Protein AF-A0ABD0QMN8-F1 (afdb_monomer)

Secondary structure (DSSP, 8-state):
---HHHHHHHHHHHHHS-----EE--GGG---HHHHHHHHHHHTTSSS---EE-

Nearest PDB structures (foldseek):
  7cpn-assembly2_D  TM=4.434E-01  e=2.716E+00  Thermobifida fusca YX

Mean predicted aligned error: 4.12 Å

Solvent-accessible surface area (backbone atoms only — not comparable to full-atom values): 3160 Å² total; per-residue (Å²): 113,41,50,54,68,53,30,49,54,50,38,48,53,46,68,76,47,79,73,84,58,38,67,48,82,40,68,94,30,59,57,44,72,66,19,52,50,53,31,52,60,52,45,72,73,43,100,56,69,62,76,44,80,73

Radius of gyration: 10.14 Å; Cα contacts (8 Å, |Δi|>4): 69; chains: 1; bounding box: 24×19×25 Å

Sequence (54 aa):
MVRDEGCFYLASALSSNPSHLRELDLSYNHPQHSGVQLLSQRLNNTNYKLETLT

Organism: Cirrhinus mrigala (NCBI:txid683832)

Structure (mmCIF, N/CA/C/O backbone):
data_AF-A0ABD0QMN8-F1
#
_entry.id   AF-A0ABD0QMN8-F1
#
loop_
_atom_site.group_PDB
_atom_site.id
_atom_site.type_symbol
_atom_site.label_atom_id
_atom_site.label_alt_id
_atom_site.label_comp_id
_atom_site.label_asym_id
_atom_site.label_entity_id
_atom_site.label_seq_id
_atom_site.pdbx_PDB_ins_code
_atom_site.Cartn_x
_atom_site.Cartn_y
_atom_site.Cartn_z
_atom_site.occupancy
_atom_site.B_iso_or_equiv
_atom_site.auth_seq_id
_atom_site.auth_comp_id
_atom_site.auth_asym_id
_atom_site.auth_atom_id
_atom_site.pdbx_PDB_model_num
ATOM 1 N N . MET A 1 1 ? 3.303 -0.563 -15.720 1.00 68.38 1 MET A N 1
ATOM 2 C CA . MET A 1 1 ? 4.247 -0.562 -14.585 1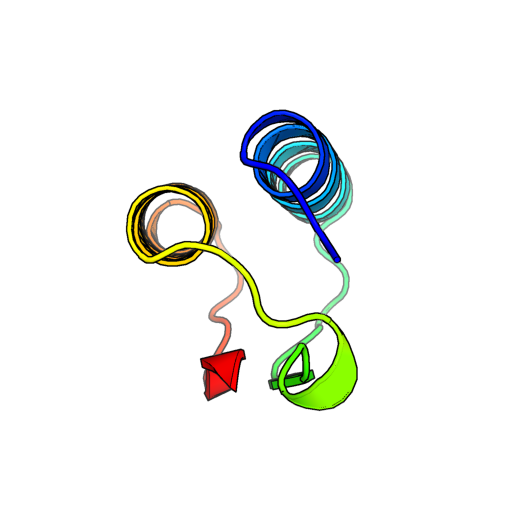.00 68.38 1 MET A CA 1
ATOM 3 C C . MET A 1 1 ? 3.961 0.657 -13.736 1.00 68.38 1 MET A C 1
ATOM 5 O O . MET A 1 1 ? 4.094 1.770 -14.237 1.00 68.38 1 MET A O 1
ATOM 9 N N . VAL A 1 2 ? 3.537 0.456 -12.494 1.00 77.81 2 VAL A N 1
ATOM 10 C CA . VAL A 1 2 ? 3.369 1.552 -11.535 1.00 77.81 2 VAL A CA 1
ATOM 11 C C . VAL A 1 2 ? 4.741 1.905 -10.960 1.00 77.81 2 VAL A C 1
ATOM 13 O O . VAL A 1 2 ? 5.453 1.043 -10.450 1.00 77.81 2 VAL A O 1
ATOM 16 N N . ARG A 1 3 ? 5.129 3.175 -11.097 1.00 86.19 3 ARG A N 1
ATOM 17 C CA . ARG A 1 3 ? 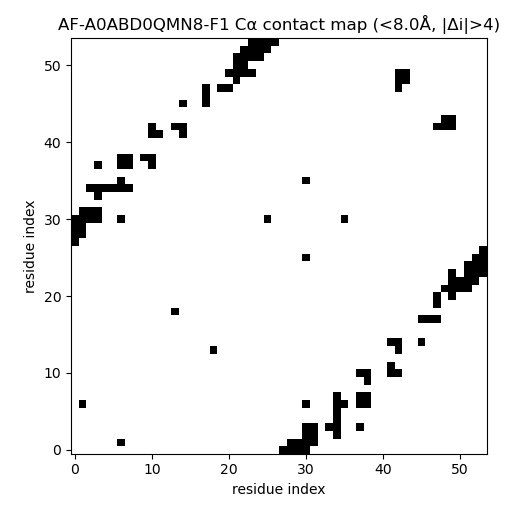6.314 3.755 -10.446 1.00 86.19 3 ARG A CA 1
ATOM 18 C C . ARG A 1 3 ? 5.934 4.289 -9.067 1.00 86.19 3 ARG A C 1
ATOM 20 O O . ARG A 1 3 ? 4.749 4.449 -8.777 1.00 86.19 3 ARG A O 1
ATOM 27 N N . ASP A 1 4 ? 6.927 4.627 -8.257 1.00 86.50 4 ASP A N 1
ATOM 28 C CA . ASP A 1 4 ? 6.736 5.120 -6.886 1.00 86.50 4 ASP A CA 1
ATOM 29 C C . ASP A 1 4 ? 5.777 6.317 -6.800 1.00 86.50 4 ASP A C 1
ATOM 31 O O . ASP A 1 4 ? 4.946 6.383 -5.896 1.00 86.50 4 ASP A O 1
ATOM 35 N N . GLU A 1 5 ? 5.807 7.208 -7.794 1.00 90.94 5 GLU A N 1
ATOM 36 C CA . GLU A 1 5 ? 4.869 8.331 -7.928 1.00 90.94 5 GLU A CA 1
ATOM 37 C C . GLU A 1 5 ? 3.411 7.855 -8.036 1.00 90.94 5 GLU A C 1
ATOM 39 O O . GLU A 1 5 ? 2.517 8.409 -7.401 1.00 90.94 5 GLU A O 1
ATOM 44 N N . GLY A 1 6 ? 3.159 6.784 -8.792 1.00 91.38 6 GLY A N 1
ATOM 45 C CA . GLY A 1 6 ? 1.829 6.190 -8.913 1.00 91.38 6 GLY A CA 1
ATOM 46 C C . GLY A 1 6 ? 1.344 5.587 -7.593 1.00 91.38 6 GLY A C 1
ATOM 47 O O . GLY A 1 6 ? 0.195 5.804 -7.209 1.00 91.38 6 GLY A O 1
ATOM 48 N N . CYS A 1 7 ? 2.226 4.905 -6.856 1.00 91.50 7 CYS A N 1
ATOM 49 C CA . CYS A 1 7 ? 1.921 4.417 -5.508 1.00 91.50 7 CYS A CA 1
ATOM 50 C C . CYS A 1 7 ? 1.633 5.568 -4.533 1.00 91.50 7 CYS A C 1
ATOM 52 O O . CYS A 1 7 ? 0.732 5.453 -3.703 1.00 91.50 7 CYS A O 1
ATOM 54 N N . PHE A 1 8 ? 2.347 6.691 -4.657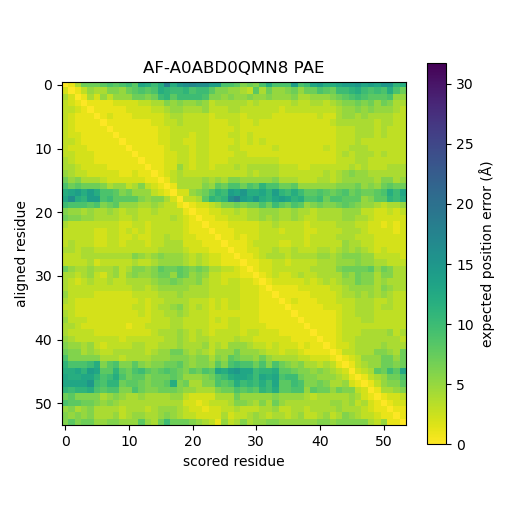 1.00 90.56 8 PHE A N 1
ATOM 55 C CA . PHE A 1 8 ? 2.090 7.893 -3.865 1.00 90.56 8 PHE A CA 1
ATOM 56 C C . PHE A 1 8 ? 0.691 8.462 -4.121 1.00 90.56 8 PHE A C 1
ATOM 58 O O . PHE A 1 8 ? -0.054 8.702 -3.167 1.00 90.56 8 PHE A O 1
ATOM 65 N N . TYR A 1 9 ? 0.298 8.621 -5.387 1.00 91.75 9 TYR A N 1
ATOM 66 C CA . TYR A 1 9 ? -1.038 9.114 -5.727 1.00 91.75 9 TYR A CA 1
ATOM 67 C C . TYR A 1 9 ? -2.147 8.151 -5.287 1.00 91.75 9 TYR A C 1
ATOM 69 O O . TYR A 1 9 ? -3.147 8.606 -4.733 1.00 91.75 9 TYR A O 1
ATOM 77 N N . LEU A 1 10 ? -1.956 6.837 -5.452 1.00 90.44 10 LEU A N 1
ATOM 78 C CA . LEU A 1 10 ? -2.885 5.815 -4.954 1.00 90.44 10 LEU A CA 1
ATOM 79 C C . LEU A 1 10 ? -3.069 5.912 -3.435 1.00 90.44 10 LEU A C 1
ATOM 81 O O . LEU A 1 10 ? -4.198 6.007 -2.956 1.00 90.44 10 LEU A O 1
ATOM 85 N N . ALA A 1 11 ? -1.970 5.955 -2.679 1.00 87.50 11 ALA A N 1
ATOM 86 C CA . ALA A 1 11 ? -2.011 6.086 -1.227 1.00 87.50 11 ALA A CA 1
ATOM 87 C C . ALA A 1 11 ? -2.726 7.371 -0.781 1.00 87.50 11 ALA A C 1
ATOM 89 O O . ALA A 1 11 ? -3.515 7.346 0.166 1.00 87.50 11 ALA A O 1
ATOM 90 N N . SER A 1 12 ? -2.465 8.491 -1.465 1.00 88.19 12 SER A N 1
ATOM 91 C CA . SER A 1 12 ? -3.113 9.772 -1.176 1.00 88.19 12 SER A CA 1
ATOM 92 C C . SER A 1 12 ? -4.614 9.714 -1.450 1.00 88.19 12 SER A C 1
ATOM 94 O O . SER A 1 12 ? -5.394 10.140 -0.603 1.00 88.19 12 SER A O 1
ATOM 96 N N . ALA A 1 13 ? -5.029 9.158 -2.591 1.00 88.19 13 ALA A N 1
ATOM 97 C CA . ALA A 1 13 ? -6.439 9.041 -2.958 1.00 88.19 13 ALA A CA 1
ATOM 98 C C . ALA A 1 13 ? -7.218 8.179 -1.955 1.00 88.19 13 ALA A C 1
ATOM 100 O O . ALA A 1 13 ? -8.284 8.583 -1.490 1.00 88.19 13 ALA A O 1
ATOM 101 N N . LEU A 1 14 ? -6.648 7.034 -1.570 1.00 85.25 14 LEU A N 1
ATOM 102 C CA . LEU A 1 14 ? -7.229 6.154 -0.560 1.00 85.25 14 LEU A CA 1
ATOM 103 C C . LEU A 1 14 ? -7.318 6.867 0.798 1.00 85.25 14 LEU A C 1
ATOM 105 O O . LEU A 1 14 ? -8.334 6.790 1.486 1.00 85.25 14 LEU A O 1
ATOM 109 N N . SER A 1 15 ? -6.273 7.590 1.205 1.00 81.44 15 SER A N 1
ATOM 110 C CA . SER A 1 15 ? -6.249 8.295 2.497 1.00 81.44 15 SER A CA 1
ATOM 111 C C . SER A 1 15 ? -7.255 9.449 2.566 1.00 81.44 15 SER A C 1
ATOM 113 O O . SER A 1 15 ? -7.855 9.677 3.614 1.00 81.44 15 SER A O 1
ATOM 115 N N . SER A 1 16 ? -7.446 10.181 1.463 1.00 84.06 16 SER A N 1
ATOM 116 C CA . 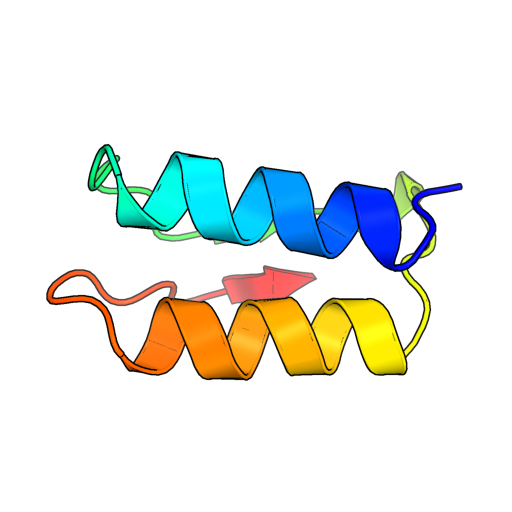SER A 1 16 ? -8.371 11.319 1.381 1.00 84.06 16 SER A CA 1
ATOM 117 C C . SER A 1 16 ? -9.840 10.910 1.293 1.00 84.06 16 SER A C 1
ATOM 119 O O . SER A 1 16 ? -10.700 11.686 1.703 1.00 84.06 16 SER A O 1
ATOM 121 N N . ASN A 1 17 ? -10.137 9.719 0.769 1.00 79.31 17 ASN A N 1
ATOM 122 C CA . ASN A 1 17 ? -11.489 9.178 0.719 1.00 79.31 17 ASN A CA 1
ATOM 123 C C . ASN A 1 17 ? -11.489 7.719 1.202 1.00 79.31 17 ASN A C 1
ATOM 125 O O . ASN A 1 17 ? -11.261 6.817 0.391 1.00 79.31 17 ASN A O 1
ATOM 129 N N . PRO A 1 18 ? -11.714 7.476 2.506 1.00 72.44 18 PRO A N 1
ATOM 130 C CA . PRO A 1 18 ? -11.705 6.132 3.067 1.00 72.44 18 PRO A CA 1
ATOM 131 C C . PRO A 1 18 ? -12.772 5.263 2.387 1.00 72.44 18 PRO A C 1
ATOM 133 O O . PRO A 1 18 ? -13.964 5.392 2.648 1.00 72.44 18 PRO A O 1
ATOM 136 N N . SER A 1 19 ? -12.339 4.379 1.487 1.00 70.62 19 SER A N 1
ATOM 137 C CA . SER A 1 19 ? -13.200 3.757 0.471 1.00 70.62 19 SER A CA 1
ATOM 138 C C . SER A 1 19 ? -13.859 2.440 0.899 1.00 70.62 19 SER A C 1
ATOM 140 O O . SER A 1 19 ? -14.373 1.713 0.055 1.00 70.62 19 SER A O 1
ATOM 142 N N . HIS A 1 20 ? -13.821 2.085 2.189 1.00 78.94 20 HIS A N 1
ATOM 143 C CA . HIS A 1 20 ? -14.117 0.731 2.698 1.00 78.94 20 HIS A CA 1
ATOM 144 C C . HIS A 1 20 ? -13.335 -0.400 1.994 1.00 78.94 20 HIS A C 1
ATOM 146 O O . HIS A 1 20 ? -13.606 -1.576 2.237 1.00 78.94 20 HIS A O 1
ATOM 152 N N . LEU A 1 21 ? -12.361 -0.062 1.143 1.00 84.88 21 LEU A N 1
ATOM 153 C CA . LEU A 1 21 ? -11.575 -1.008 0.372 1.00 84.88 21 LEU A CA 1
ATOM 154 C C . LEU A 1 21 ? -10.758 -1.874 1.328 1.00 84.88 21 LEU A C 1
ATOM 156 O O . LEU A 1 21 ? -9.998 -1.362 2.152 1.00 84.88 21 LEU A O 1
ATOM 160 N N . ARG A 1 22 ? -10.941 -3.190 1.214 1.00 84.69 22 ARG A N 1
ATOM 161 C CA . ARG A 1 22 ? -10.232 -4.189 2.027 1.00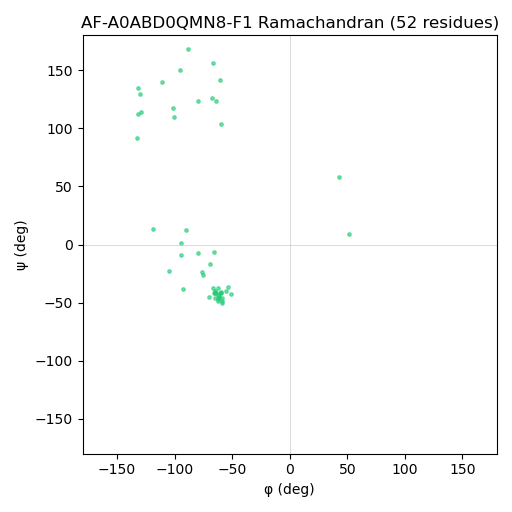 84.69 22 ARG A CA 1
ATOM 162 C C . ARG A 1 22 ? -9.143 -4.901 1.235 1.00 84.69 22 ARG A C 1
ATOM 164 O O . ARG A 1 22 ? -8.182 -5.366 1.834 1.00 84.69 22 ARG A O 1
ATOM 171 N N . GLU A 1 23 ? -9.255 -4.924 -0.089 1.00 88.88 23 GLU A N 1
ATOM 172 C CA . GLU A 1 23 ? -8.296 -5.579 -0.974 1.00 88.88 23 GLU A CA 1
ATOM 173 C C . GLU A 1 23 ? -7.890 -4.649 -2.115 1.00 88.88 23 GLU A C 1
ATOM 175 O O . GLU A 1 23 ? -8.735 -3.992 -2.725 1.00 88.88 23 GLU A O 1
ATOM 180 N N . LEU A 1 24 ? -6.589 -4.593 -2.391 1.00 88.50 24 LEU A N 1
ATOM 181 C CA . LEU A 1 24 ? -6.013 -3.870 -3.519 1.00 88.50 24 LEU A CA 1
ATOM 182 C C . LEU A 1 24 ? -5.033 -4.791 -4.247 1.00 88.50 24 LEU A C 1
ATOM 184 O O . LEU A 1 24 ? -3.982 -5.120 -3.704 1.00 88.50 24 LEU A O 1
ATOM 188 N N . ASP A 1 25 ? -5.373 -5.173 -5.477 1.00 89.62 25 ASP A N 1
ATOM 189 C CA . ASP A 1 25 ? -4.525 -6.013 -6.324 1.00 89.62 25 ASP A CA 1
ATOM 190 C C . ASP A 1 25 ? -3.790 -5.173 -7.379 1.00 89.62 25 ASP A C 1
ATOM 192 O O . ASP A 1 25 ? -4.389 -4.522 -8.239 1.00 89.62 25 ASP A O 1
ATOM 196 N N . LEU A 1 26 ? -2.465 -5.184 -7.296 1.00 90.56 26 LEU A N 1
ATOM 197 C CA . LEU A 1 26 ? -1.513 -4.533 -8.186 1.00 90.56 26 LEU A CA 1
ATOM 198 C C . LEU A 1 26 ? -0.577 -5.546 -8.864 1.00 90.56 26 LEU A C 1
ATOM 200 O O . LEU A 1 26 ? 0.391 -5.123 -9.501 1.00 90.56 26 LEU A O 1
ATOM 204 N N . SER A 1 27 ? -0.867 -6.846 -8.805 1.00 87.69 27 SER A N 1
ATOM 205 C CA . SER A 1 27 ? -0.023 -7.917 -9.354 1.00 87.69 27 SER A CA 1
ATOM 206 C C . SER A 1 27 ? 0.382 -7.682 -10.819 1.00 87.69 27 SER A C 1
ATOM 208 O O . SER A 1 27 ? 1.557 -7.784 -11.169 1.00 87.69 27 SER A O 1
ATOM 210 N N . TYR A 1 28 ? -0.549 -7.234 -11.667 1.00 89.19 28 TYR A N 1
ATOM 211 C CA . TYR A 1 28 ? -0.295 -6.907 -13.083 1.00 89.19 28 TYR A CA 1
ATOM 212 C C . TYR A 1 28 ? 0.357 -5.538 -13.322 1.00 89.19 28 TYR A C 1
ATOM 214 O O . TYR A 1 28 ? 0.729 -5.194 -14.447 1.00 89.19 28 TYR A O 1
ATOM 222 N N . ASN A 1 29 ? 0.496 -4.725 -12.277 1.00 89.19 29 ASN A N 1
ATOM 223 C CA . ASN A 1 29 ? 1.121 -3.411 -12.350 1.00 89.19 29 ASN A CA 1
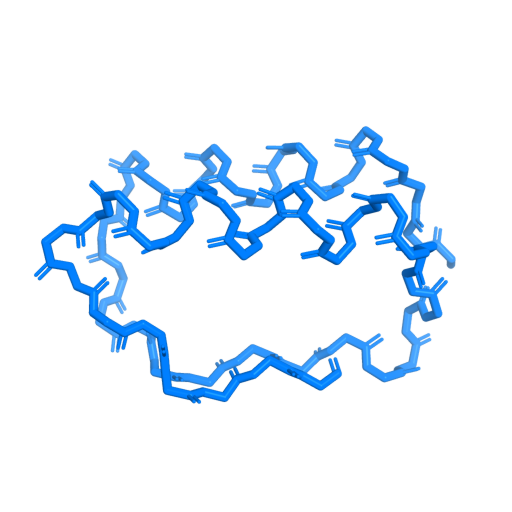ATOM 224 C C . ASN A 1 29 ? 2.609 -3.434 -11.988 1.00 89.19 29 ASN A C 1
ATOM 226 O O . ASN A 1 29 ? 3.282 -2.424 -12.223 1.00 89.19 29 ASN A O 1
ATOM 230 N N . HIS A 1 30 ? 3.115 -4.568 -11.486 1.00 86.06 30 HIS A N 1
ATOM 231 C CA . HIS A 1 30 ? 4.497 -4.773 -11.044 1.00 86.06 30 HIS A CA 1
ATOM 232 C C . HIS A 1 30 ? 5.030 -3.576 -10.233 1.00 86.06 30 HIS A C 1
ATOM 234 O O . HIS A 1 30 ? 5.999 -2.933 -10.660 1.00 86.06 30 HIS A O 1
ATOM 240 N N . PRO A 1 31 ? 4.365 -3.204 -9.120 1.00 87.44 31 PRO A N 1
ATOM 241 C CA . PRO A 1 31 ? 4.835 -2.109 -8.288 1.00 87.44 31 PRO A CA 1
ATOM 242 C C . PRO A 1 31 ? 6.230 -2.437 -7.753 1.00 87.44 31 PRO A C 1
ATOM 244 O O . PRO A 1 31 ? 6.539 -3.576 -7.399 1.00 87.44 31 PRO A O 1
ATOM 247 N N . GLN A 1 32 ? 7.089 -1.425 -7.691 1.00 88.81 32 GLN A N 1
ATOM 248 C CA . GLN A 1 32 ? 8.394 -1.584 -7.061 1.00 88.81 32 GLN A CA 1
ATOM 249 C C . GLN A 1 32 ? 8.226 -1.820 -5.558 1.00 88.81 32 GLN A C 1
ATOM 251 O O . GLN A 1 32 ? 7.235 -1.403 -4.953 1.00 88.81 32 GLN A O 1
ATOM 256 N N . HIS A 1 33 ? 9.223 -2.454 -4.941 1.00 88.69 33 HIS A N 1
ATOM 257 C CA . HIS A 1 33 ? 9.214 -2.716 -3.502 1.00 88.69 33 HIS A CA 1
ATOM 258 C C . HIS A 1 33 ? 9.016 -1.431 -2.675 1.00 88.69 33 HIS A C 1
ATOM 260 O O . HIS A 1 33 ? 8.233 -1.423 -1.726 1.00 88.69 33 HIS A O 1
ATOM 266 N N . SER A 1 34 ? 9.651 -0.328 -3.086 1.00 90.75 34 SER A N 1
ATOM 267 C CA . SER A 1 34 ? 9.473 1.010 -2.506 1.00 90.75 34 SER A CA 1
ATOM 268 C C . SER A 1 34 ? 8.022 1.490 -2.587 1.00 90.75 34 SER A C 1
ATOM 270 O O . SER A 1 34 ? 7.460 1.942 -1.589 1.00 90.75 34 S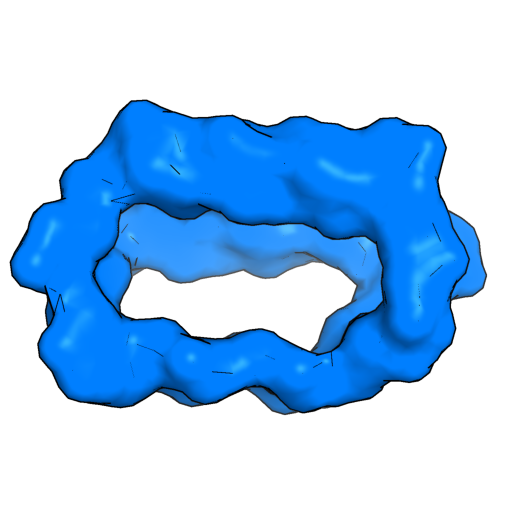ER A O 1
ATOM 272 N N . GLY A 1 35 ? 7.379 1.333 -3.744 1.00 89.75 35 GLY A N 1
ATOM 273 C CA . GLY A 1 35 ? 5.966 1.650 -3.937 1.00 89.75 35 GLY A CA 1
ATOM 274 C C . GLY A 1 35 ? 5.021 0.837 -3.039 1.00 89.75 35 GLY A C 1
ATOM 275 O O . GLY A 1 35 ? 4.091 1.403 -2.462 1.00 89.75 35 GLY A O 1
ATOM 276 N N . VAL A 1 36 ? 5.269 -0.467 -2.874 1.00 88.75 36 VAL A N 1
ATOM 277 C CA . VAL A 1 36 ? 4.492 -1.342 -1.967 1.00 88.75 36 VAL A CA 1
ATOM 278 C C . VAL A 1 36 ? 4.677 -0.928 -0.504 1.00 88.75 36 VAL A C 1
ATOM 280 O O . VAL A 1 36 ? 3.708 -0.863 0.259 1.00 88.75 36 VAL A O 1
ATOM 283 N N . GLN A 1 37 ? 5.907 -0.593 -0.107 1.00 90.25 37 GLN A N 1
ATOM 284 C CA . GLN A 1 37 ? 6.211 -0.116 1.241 1.00 90.25 37 GLN A CA 1
ATOM 285 C C . GLN A 1 37 ? 5.518 1.221 1.537 1.00 90.25 37 GLN A C 1
ATOM 287 O O . GLN A 1 37 ? 4.946 1.388 2.617 1.00 90.25 37 GLN A O 1
ATOM 292 N N . LEU A 1 38 ? 5.505 2.143 0.568 1.00 90.00 38 LEU A N 1
ATOM 293 C CA . LEU A 1 38 ? 4.822 3.431 0.681 1.00 90.00 38 LEU A CA 1
ATOM 294 C C . LEU A 1 38 ? 3.311 3.253 0.869 1.00 90.00 38 LEU A C 1
ATOM 296 O O . LEU A 1 38 ? 2.732 3.869 1.768 1.00 90.00 38 LEU A O 1
ATOM 300 N N . LEU A 1 39 ? 2.682 2.390 0.062 1.00 88.88 39 LEU A N 1
ATOM 301 C CA . LEU A 1 39 ? 1.261 2.052 0.196 1.00 88.88 39 LEU A CA 1
ATOM 302 C C . LEU A 1 39 ? 0.969 1.464 1.582 1.00 88.88 39 LEU A C 1
ATOM 304 O O . LEU A 1 39 ? 0.085 1.951 2.281 1.00 88.88 39 LEU A O 1
ATOM 308 N N . SER A 1 40 ? 1.765 0.490 2.022 1.00 86.38 40 SER A N 1
ATOM 309 C CA . SER A 1 40 ? 1.578 -0.181 3.316 1.00 86.38 40 SER A CA 1
ATOM 310 C C . SER A 1 40 ? 1.697 0.784 4.502 1.00 86.38 40 SER A C 1
ATOM 312 O O . SER A 1 40 ? 0.856 0.780 5.396 1.00 86.38 40 SER A O 1
ATOM 314 N N . GLN A 1 41 ? 2.710 1.658 4.513 1.00 86.56 41 GLN A N 1
ATOM 315 C CA . GLN A 1 41 ? 2.894 2.643 5.588 1.00 86.56 41 GLN A CA 1
ATOM 316 C C . GLN A 1 41 ? 1.764 3.676 5.649 1.00 86.56 41 GLN A C 1
ATOM 318 O O . GLN A 1 41 ? 1.343 4.073 6.736 1.00 86.56 41 GLN A O 1
ATOM 323 N N . ARG A 1 42 ? 1.285 4.140 4.490 1.00 83.19 42 ARG A N 1
ATOM 324 C CA . ARG A 1 42 ? 0.200 5.126 4.414 1.00 83.19 42 ARG A CA 1
ATOM 325 C C . ARG A 1 42 ? -1.133 4.524 4.84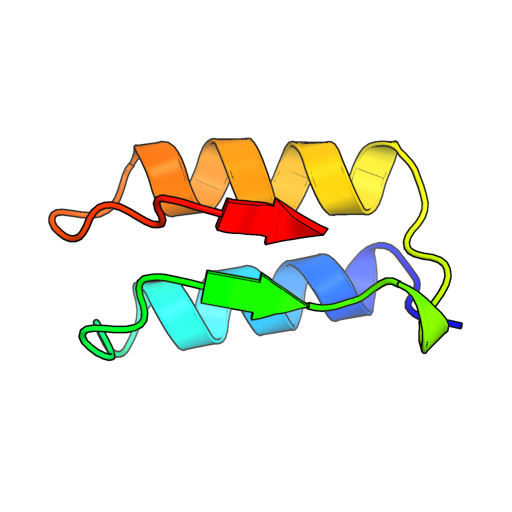9 1.00 83.19 42 ARG A C 1
ATOM 327 O O . ARG A 1 42 ? -1.827 5.142 5.648 1.00 83.19 42 ARG A O 1
ATOM 334 N N . LEU A 1 43 ? -1.447 3.318 4.381 1.00 80.12 43 LEU A N 1
ATOM 335 C CA . LEU A 1 43 ? -2.713 2.637 4.670 1.00 80.12 43 LEU A CA 1
ATOM 336 C C . LEU A 1 43 ? -2.770 2.045 6.087 1.00 80.12 43 LEU A C 1
ATOM 338 O O . LEU A 1 43 ? -3.845 1.930 6.662 1.00 80.12 43 LEU A O 1
ATOM 342 N N . ASN A 1 44 ? -1.630 1.749 6.716 1.00 76.12 44 ASN A N 1
ATOM 343 C CA . ASN A 1 44 ? -1.605 1.388 8.139 1.00 76.12 44 ASN A CA 1
ATOM 344 C C . ASN A 1 44 ? -1.929 2.568 9.072 1.00 76.12 44 ASN A C 1
ATOM 346 O O . ASN A 1 44 ? -2.244 2.350 10.238 1.00 76.12 44 ASN A O 1
ATOM 350 N N . ASN A 1 45 ? -1.853 3.808 8.577 1.00 72.75 45 ASN A N 1
ATOM 351 C CA . ASN A 1 45 ? -2.172 5.016 9.342 1.00 72.75 45 ASN A CA 1
ATOM 352 C C . ASN A 1 45 ? -3.621 5.492 9.152 1.00 72.75 45 ASN A C 1
ATOM 354 O O . ASN A 1 45 ? -4.004 6.519 9.713 1.00 72.75 45 ASN A O 1
ATOM 358 N N . THR A 1 46 ? -4.433 4.786 8.363 1.00 71.38 46 THR A N 1
ATOM 359 C CA . THR A 1 46 ? -5.835 5.147 8.140 1.00 71.38 46 THR A CA 1
ATOM 360 C C . THR A 1 46 ? -6.780 4.383 9.067 1.00 71.38 46 THR A C 1
ATOM 362 O O . THR A 1 46 ? -6.530 3.239 9.429 1.00 71.38 46 THR A O 1
ATOM 365 N N . ASN A 1 47 ? -7.917 4.997 9.422 1.00 71.06 47 ASN A N 1
ATOM 366 C CA . ASN A 1 47 ? -8.960 4.372 10.259 1.00 71.06 47 ASN A CA 1
ATOM 367 C C . ASN A 1 47 ? -9.664 3.172 9.596 1.00 71.06 47 ASN A C 1
ATOM 369 O O . ASN A 1 47 ? -10.495 2.518 10.223 1.00 71.06 47 ASN A O 1
ATOM 373 N N . TYR A 1 48 ? -9.370 2.895 8.328 1.00 75.19 48 TYR A N 1
ATOM 374 C CA . TYR A 1 48 ? -9.817 1.700 7.632 1.00 75.19 48 TYR A CA 1
ATOM 375 C C . TYR A 1 48 ? -8.609 0.802 7.372 1.00 75.19 48 TYR A C 1
ATOM 377 O O . TYR A 1 48 ? -7.515 1.269 7.056 1.00 75.19 48 TYR A O 1
ATOM 385 N N . LYS A 1 49 ? -8.825 -0.498 7.547 1.00 71.44 49 LYS A N 1
ATOM 386 C CA . LYS A 1 49 ? -7.786 -1.515 7.463 1.00 71.44 49 LYS A CA 1
ATOM 387 C C . LYS A 1 49 ? -7.863 -2.184 6.097 1.00 71.44 49 LYS A C 1
ATOM 389 O O . LYS A 1 49 ? -8.815 -2.922 5.843 1.00 71.44 49 LYS A O 1
ATOM 394 N N . LEU A 1 50 ? -6.872 -1.924 5.245 1.00 79.94 50 LEU A N 1
ATOM 395 C CA . LEU A 1 50 ? -6.624 -2.778 4.089 1.00 79.94 50 LEU A CA 1
ATOM 396 C C . LEU A 1 50 ? -6.132 -4.132 4.623 1.00 79.94 50 LEU A C 1
ATOM 398 O O . LEU A 1 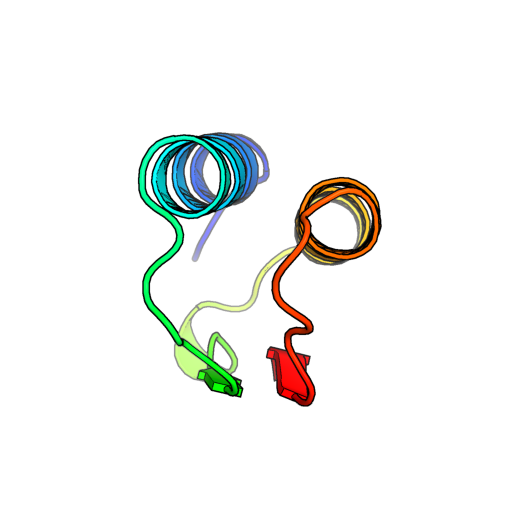50 ? -5.221 -4.185 5.448 1.00 79.94 50 LEU A O 1
ATOM 402 N N . GLU A 1 51 ? -6.785 -5.210 4.215 1.00 82.88 51 GLU A N 1
ATOM 403 C CA . GLU A 1 51 ? -6.479 -6.573 4.651 1.00 82.88 51 GLU A CA 1
ATOM 404 C C . GLU A 1 51 ? -5.494 -7.243 3.693 1.00 82.88 51 GLU A C 1
ATOM 406 O O . GLU A 1 51 ? -4.571 -7.918 4.147 1.00 82.88 51 GLU A O 1
ATOM 411 N N . THR A 1 52 ? -5.646 -6.983 2.392 1.00 83.44 52 THR A N 1
ATOM 412 C CA . THR A 1 52 ? -4.854 -7.614 1.335 1.00 83.44 52 THR A CA 1
ATOM 413 C C . THR A 1 52 ? -4.277 -6.565 0.381 1.00 83.44 52 THR A C 1
ATOM 415 O O . THR A 1 52 ? -5.008 -5.723 -0.143 1.00 83.44 52 THR A O 1
ATOM 418 N N . LEU A 1 53 ? -2.967 -6.642 0.129 1.00 84.69 53 LEU A N 1
ATOM 419 C CA . LEU A 1 53 ? -2.249 -5.901 -0.914 1.00 84.69 53 LEU A CA 1
ATOM 420 C C . LEU A 1 53 ? -1.414 -6.906 -1.720 1.00 84.69 53 LEU A C 1
ATOM 422 O O . LEU A 1 53 ? -0.497 -7.500 -1.148 1.00 84.69 53 LEU A O 1
ATOM 426 N N . THR A 1 54 ? -1.739 -7.110 -3.000 1.00 82.00 54 THR A N 1
ATOM 427 C CA . THR A 1 54 ? -1.066 -8.083 -3.893 1.00 82.00 54 THR A CA 1
ATOM 428 C C . THR A 1 54 ? -0.427 -7.445 -5.110 1.00 82.00 54 THR A C 1
ATOM 430 O O . THR A 1 54 ? -0.844 -6.329 -5.484 1.00 82.00 54 THR A O 1
#

InterPro domains:
  IPR032675 Leucine-rich repeat domain superfamily [G3DSA:3.80.10.10] (1-54)
  IPR051261 NOD-like receptor [PTHR24106] (1-53)

Foldseek 3Di:
DDELVNLVVVLVVCQVDVPLAQEDECPVVPYDPNSVVSSVVSQVPHPHHRNYYD

pLDDT: mean 84.28, std 6.47, range [68.38, 91.75]